Protein AF-A0A3D1JH88-F1 (afdb_monomer)

pLDDT: mean 82.79, std 6.15, range [60.72, 93.0]

Radius of gyration: 16.85 Å; Cα contacts (8 Å, |Δi|>4): 20; chains: 1; bounding box: 53×18×40 Å

Sequence (67 aa):
MPEKLKMLLISRKFWAALVGLVMVLVRTWRPDFPLSEEQVTGIIALLAAYILGTALEDARPALPPAK

Solvent-accessible surface area (backbone atoms only — not comparable to full-atom values): 4039 Å² total; per-residue (Å²): 117,70,65,63,55,51,53,51,75,67,33,65,61,52,51,47,52,49,51,49,50,47,51,54,52,47,44,72,77,37,74,85,48,99,62,54,73,67,54,53,51,51,51,46,51,52,45,50,52,50,47,50,52,54,53,50,61,72,65,56,74,85,72,76,80,87,128

Structure (mmCIF, N/CA/C/O backbone):
data_AF-A0A3D1JH88-F1
#
_entry.id   AF-A0A3D1JH88-F1
#
loop_
_atom_site.group_PDB
_atom_site.id
_atom_site.type_symbol
_atom_site.label_atom_id
_atom_site.label_alt_id
_atom_site.label_comp_id
_atom_site.label_asym_id
_atom_site.label_entity_id
_atom_site.label_seq_id
_atom_site.pdbx_PDB_ins_code
_atom_site.Cartn_x
_atom_site.Cartn_y
_atom_site.Cartn_z
_atom_site.occupancy
_atom_site.B_iso_or_equiv
_atom_site.auth_seq_id
_atom_site.auth_comp_id
_atom_site.auth_asym_id
_atom_site.auth_atom_id
_atom_site.pdbx_PDB_model_num
ATOM 1 N N . MET A 1 1 ? -5.588 -10.763 -26.409 1.00 60.72 1 MET A N 1
ATOM 2 C CA . MET A 1 1 ? -6.262 -10.266 -25.185 1.00 60.72 1 MET A CA 1
ATOM 3 C C . MET A 1 1 ? -6.040 -11.133 -23.933 1.00 60.72 1 MET A C 1
ATOM 5 O O . MET A 1 1 ? -5.826 -10.519 -22.895 1.00 60.72 1 MET A O 1
ATOM 9 N N . PRO A 1 2 ? -6.001 -12.487 -23.969 1.00 75.62 2 PRO A N 1
ATOM 10 C CA . PRO A 1 2 ? -5.824 -13.283 -22.739 1.00 75.62 2 PRO A CA 1
ATOM 11 C C . PRO A 1 2 ? -4.436 -13.136 -22.084 1.00 75.62 2 PRO A C 1
ATOM 13 O O . PRO A 1 2 ? -4.334 -13.141 -20.862 1.00 75.62 2 PRO A O 1
ATOM 16 N N . GLU A 1 3 ? -3.382 -12.915 -22.875 1.00 78.06 3 GLU A N 1
ATOM 17 C CA . GLU A 1 3 ? -2.002 -12.785 -22.372 1.00 78.06 3 GLU A CA 1
ATOM 18 C C . GLU A 1 3 ? -1.776 -11.552 -21.483 1.00 78.06 3 GLU A C 1
ATOM 20 O O . GLU A 1 3 ? -1.161 -11.649 -20.425 1.00 78.06 3 GLU A O 1
ATOM 25 N N . LYS A 1 4 ?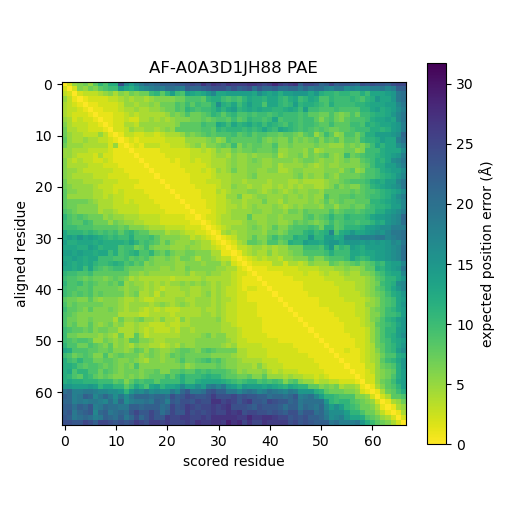 -2.342 -10.391 -21.847 1.00 74.56 4 LYS A N 1
ATOM 26 C CA . LYS A 1 4 ? -2.227 -9.174 -21.023 1.00 74.56 4 LYS A CA 1
ATOM 27 C C . LYS A 1 4 ? -2.941 -9.324 -19.678 1.00 74.56 4 LYS A C 1
ATOM 29 O O . LYS A 1 4 ? -2.428 -8.868 -18.662 1.00 74.56 4 LYS A O 1
ATOM 34 N N . LEU A 1 5 ? -4.102 -9.982 -19.669 1.00 81.94 5 LEU A N 1
ATOM 35 C CA . LEU A 1 5 ? -4.861 -10.237 -18.445 1.00 81.94 5 LEU A CA 1
ATOM 36 C C . LEU A 1 5 ? -4.125 -11.235 -17.537 1.00 81.94 5 LEU A C 1
ATOM 38 O O . LEU A 1 5 ? -4.028 -11.008 -16.334 1.00 81.94 5 LEU A O 1
ATOM 42 N N . LYS A 1 6 ? -3.518 -12.280 -18.120 1.00 79.75 6 LYS A N 1
ATOM 43 C CA . LYS A 1 6 ? -2.600 -13.188 -17.412 1.00 79.75 6 LYS A CA 1
ATOM 44 C C . LYS A 1 6 ? -1.416 -12.443 -16.793 1.00 79.75 6 LYS A C 1
ATOM 46 O O . LYS A 1 6 ? -1.125 -12.661 -15.622 1.00 79.75 6 LYS A O 1
ATOM 51 N N . MET A 1 7 ? -0.766 -11.543 -17.538 1.00 80.12 7 MET A N 1
ATOM 52 C CA . MET A 1 7 ? 0.341 -10.734 -17.006 1.00 80.12 7 MET A CA 1
ATOM 53 C C . MET A 1 7 ? -0.101 -9.845 -15.837 1.00 80.12 7 MET A C 1
ATOM 55 O O . MET A 1 7 ? 0.632 -9.726 -14.856 1.00 80.12 7 MET A O 1
ATOM 59 N N . LEU A 1 8 ? -1.303 -9.262 -15.902 1.00 80.31 8 LEU A N 1
ATOM 60 C CA . LEU A 1 8 ? -1.857 -8.459 -14.808 1.00 80.31 8 LEU A CA 1
ATOM 61 C C . LEU A 1 8 ? -2.096 -9.305 -13.549 1.00 80.31 8 LEU A C 1
ATOM 63 O O . LEU A 1 8 ? -1.666 -8.925 -12.464 1.00 80.31 8 LEU A O 1
ATOM 67 N N . LEU A 1 9 ? -2.715 -10.479 -13.709 1.00 81.44 9 LEU A N 1
ATOM 68 C CA . LEU A 1 9 ? -3.029 -11.402 -12.614 1.00 81.44 9 LEU A CA 1
ATOM 69 C C . LEU A 1 9 ? -1.790 -12.089 -12.011 1.00 81.44 9 LEU A C 1
ATOM 71 O O . LEU A 1 9 ? -1.865 -12.590 -10.895 1.00 81.44 9 LEU A O 1
ATOM 75 N N . ILE A 1 10 ? -0.651 -12.104 -12.706 1.00 85.88 10 ILE A N 1
ATOM 76 C CA . ILE A 1 10 ? 0.632 -12.615 -12.185 1.00 85.88 10 ILE A CA 1
ATOM 77 C C . ILE A 1 10 ? 1.461 -11.498 -11.517 1.00 85.88 10 ILE A C 1
ATOM 79 O O . ILE A 1 10 ? 2.361 -11.770 -10.719 1.00 85.88 10 ILE A O 1
ATOM 83 N N . SER A 1 11 ? 1.164 -10.226 -11.800 1.00 84.31 11 SER A N 1
ATOM 84 C CA . SER A 1 11 ? 1.939 -9.090 -11.296 1.00 84.31 11 SER A CA 1
ATOM 85 C C . SER A 1 11 ? 1.783 -8.906 -9.783 1.00 84.31 11 SER A C 1
ATOM 87 O O . SER A 1 11 ? 0.730 -8.515 -9.281 1.00 84.31 11 SER A O 1
ATOM 89 N N . ARG A 1 12 ? 2.878 -9.096 -9.038 1.00 82.62 12 ARG A N 1
ATOM 90 C CA . ARG A 1 12 ? 2.941 -8.852 -7.581 1.00 82.62 12 ARG A CA 1
ATOM 91 C C . ARG A 1 12 ? 2.593 -7.404 -7.212 1.00 82.62 12 ARG A C 1
ATOM 93 O O . ARG A 1 12 ? 2.003 -7.160 -6.168 1.00 82.62 12 ARG A O 1
ATOM 100 N N . LYS A 1 13 ? 2.907 -6.459 -8.106 1.00 79.62 13 LYS A N 1
ATOM 101 C CA . LYS A 1 13 ? 2.625 -5.020 -7.970 1.00 79.62 13 LYS A CA 1
ATOM 102 C C . LYS A 1 13 ? 1.122 -4.737 -8.015 1.00 79.62 13 LYS A C 1
ATOM 104 O O . LYS A 1 13 ? 0.616 -3.938 -7.234 1.00 79.62 13 LYS A O 1
ATOM 109 N N . PHE A 1 14 ? 0.410 -5.445 -8.896 1.00 85.12 14 PHE A N 1
ATOM 110 C CA . PHE A 1 14 ? -1.045 -5.370 -9.000 1.00 85.12 14 PHE A CA 1
ATOM 111 C C . PHE A 1 14 ? -1.715 -5.927 -7.741 1.00 85.12 14 PHE A C 1
ATOM 113 O O . PHE A 1 14 ? -2.568 -5.263 -7.162 1.00 85.12 14 PHE A O 1
ATOM 120 N N . TRP A 1 15 ? -1.276 -7.095 -7.264 1.00 87.25 15 TRP A N 1
ATOM 121 C CA . TRP A 1 15 ? -1.810 -7.682 -6.033 1.00 87.25 15 TRP A CA 1
ATOM 122 C C . TRP A 1 15 ? -1.510 -6.845 -4.787 1.00 87.25 15 TRP A C 1
ATOM 124 O O . TRP A 1 15 ? -2.386 -6.711 -3.941 1.00 87.25 15 TRP A O 1
ATOM 134 N N . ALA A 1 16 ? -0.332 -6.224 -4.687 1.00 84.50 16 ALA A N 1
ATOM 135 C CA . ALA A 1 16 ? -0.011 -5.303 -3.594 1.00 84.50 16 ALA A CA 1
ATOM 136 C C . ALA A 1 16 ? -0.969 -4.097 -3.561 1.00 84.50 16 ALA A C 1
ATOM 138 O O . ALA A 1 16 ? -1.525 -3.775 -2.510 1.00 84.50 16 ALA A O 1
ATOM 139 N N . ALA A 1 17 ? -1.222 -3.477 -4.719 1.00 85.75 17 ALA A N 1
ATOM 140 C CA . ALA A 1 17 ? -2.180 -2.379 -4.836 1.00 85.75 17 ALA A CA 1
ATOM 141 C C . ALA A 1 17 ? -3.621 -2.832 -4.537 1.00 85.75 17 ALA A C 1
ATOM 143 O O . ALA A 1 17 ? -4.354 -2.144 -3.829 1.00 85.75 17 ALA A O 1
ATOM 144 N N . LEU A 1 18 ? -4.015 -4.009 -5.033 1.00 89.25 18 LEU A N 1
ATOM 145 C CA . LEU A 1 18 ? -5.343 -4.577 -4.817 1.00 89.25 18 LEU A CA 1
ATOM 146 C C . LEU A 1 18 ? -5.592 -4.899 -3.340 1.00 89.25 18 LEU A C 1
ATOM 148 O O . LEU A 1 18 ? -6.658 -4.581 -2.825 1.00 89.25 18 LEU A O 1
ATOM 152 N N . VAL A 1 19 ? -4.612 -5.476 -2.641 1.00 88.19 19 VAL A N 1
ATOM 153 C CA . VAL A 1 19 ? -4.707 -5.749 -1.198 1.00 88.19 19 VAL A CA 1
ATOM 154 C C . VAL A 1 19 ? -4.833 -4.448 -0.409 1.00 88.19 19 VAL A C 1
ATOM 156 O O . VAL A 1 19 ? -5.703 -4.355 0.455 1.00 88.19 19 VAL A O 1
ATOM 159 N N . GLY A 1 20 ? -4.036 -3.425 -0.737 1.00 85.12 20 GLY A N 1
ATOM 160 C CA . GLY A 1 20 ? -4.165 -2.100 -0.124 1.00 85.12 20 GLY A CA 1
ATOM 161 C C . GLY A 1 20 ? -5.560 -1.501 -0.316 1.00 85.12 20 GLY A C 1
ATOM 162 O O . GLY A 1 20 ? -6.177 -1.048 0.646 1.00 85.12 20 GLY A O 1
ATOM 163 N N . LEU A 1 21 ? -6.100 -1.577 -1.535 1.00 87.12 21 LEU A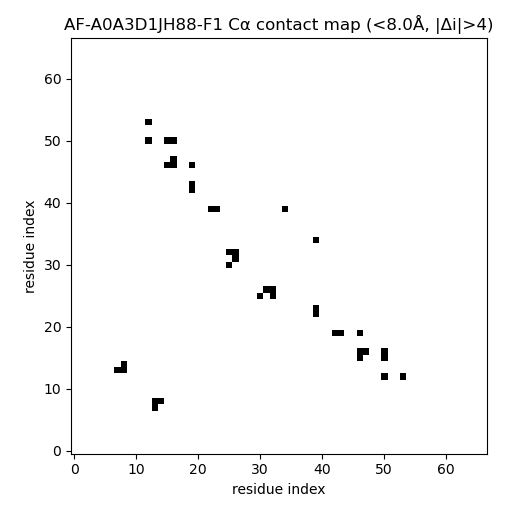 N 1
ATOM 164 C CA . LEU A 1 21 ? -7.450 -1.106 -1.851 1.00 87.12 21 LEU A CA 1
ATOM 165 C C . LEU A 1 21 ? -8.533 -1.884 -1.089 1.00 87.12 21 LEU A C 1
ATOM 167 O O . LEU A 1 21 ? -9.453 -1.282 -0.536 1.00 87.12 21 LEU A O 1
ATOM 171 N N . VAL A 1 22 ? -8.417 -3.213 -1.026 1.00 89.06 22 VAL A N 1
ATOM 172 C CA . VAL A 1 22 ? -9.351 -4.067 -0.279 1.00 89.06 22 VAL A CA 1
ATOM 173 C C . VAL A 1 22 ? -9.331 -3.719 1.207 1.00 89.06 22 VAL A C 1
ATOM 175 O O . VAL A 1 22 ? -10.399 -3.640 1.803 1.00 89.06 22 VAL A O 1
ATOM 178 N N . MET A 1 23 ? -8.168 -3.443 1.807 1.00 84.00 23 MET A N 1
ATOM 179 C CA . MET A 1 23 ? -8.112 -3.029 3.215 1.00 84.00 23 MET A CA 1
ATOM 180 C C . MET A 1 23 ? -8.866 -1.722 3.472 1.00 84.00 23 MET A C 1
ATOM 182 O O . MET A 1 23 ? -9.607 -1.639 4.451 1.00 84.00 23 MET A O 1
ATOM 186 N N . VAL A 1 24 ? -8.731 -0.727 2.587 1.00 83.06 24 VAL A N 1
ATOM 187 C CA . VAL A 1 24 ? -9.485 0.534 2.698 1.00 83.06 24 VAL A CA 1
ATOM 188 C C . VAL A 1 24 ? -10.987 0.268 2.595 1.00 83.06 24 VAL A C 1
ATOM 190 O O . VAL A 1 24 ? -11.749 0.725 3.443 1.00 83.06 24 VAL A O 1
ATOM 193 N N . LEU A 1 25 ? -11.418 -0.529 1.613 1.00 87.44 25 LEU A N 1
ATOM 194 C CA . LEU A 1 25 ? -12.833 -0.869 1.434 1.00 87.44 25 LEU A CA 1
ATOM 195 C C . LEU A 1 25 ? -13.404 -1.645 2.631 1.00 87.44 25 LEU A C 1
ATOM 197 O O . LEU A 1 25 ? -14.499 -1.330 3.096 1.00 87.44 25 LEU A O 1
ATOM 201 N N . VAL A 1 26 ? -12.663 -2.624 3.160 1.00 85.50 26 VAL A N 1
ATOM 202 C CA . VAL A 1 26 ? -13.067 -3.407 4.340 1.00 85.50 26 VAL A CA 1
ATOM 203 C C . VAL A 1 26 ? -13.201 -2.507 5.563 1.00 85.50 26 VAL A C 1
ATOM 205 O O . VAL A 1 26 ? -14.207 -2.605 6.258 1.00 85.50 26 VAL A O 1
ATOM 208 N N . ARG A 1 27 ? -12.256 -1.590 5.796 1.00 77.75 27 ARG A N 1
ATOM 209 C CA . ARG A 1 27 ? -12.334 -0.593 6.875 1.00 77.75 27 ARG A CA 1
ATOM 210 C C . ARG A 1 27 ? -13.584 0.281 6.757 1.00 77.75 27 ARG A C 1
ATOM 212 O O . ARG A 1 27 ? -14.236 0.541 7.762 1.00 77.75 27 ARG A O 1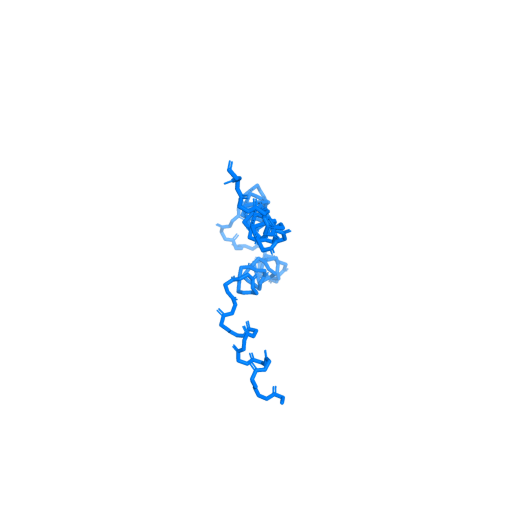
ATOM 219 N N . THR A 1 28 ? -13.930 0.718 5.547 1.00 82.12 28 THR A N 1
ATOM 220 C CA . THR A 1 28 ? -15.124 1.541 5.306 1.00 82.12 28 THR A CA 1
ATOM 221 C C . THR A 1 28 ? -16.426 0.765 5.529 1.00 82.12 28 THR A C 1
ATOM 223 O O . THR A 1 28 ? -17.385 1.327 6.048 1.00 82.12 28 THR A O 1
ATOM 226 N N . TRP A 1 29 ? -16.481 -0.518 5.158 1.00 86.06 29 TRP A N 1
ATOM 227 C CA . TRP A 1 29 ? -17.697 -1.339 5.272 1.00 86.06 29 TRP A CA 1
ATOM 228 C C . TRP A 1 29 ? -17.860 -2.020 6.642 1.00 86.06 29 TRP A C 1
ATOM 230 O O . TRP A 1 29 ? -18.976 -2.315 7.068 1.00 86.06 29 TRP A O 1
ATOM 240 N N . ARG A 1 30 ? -16.751 -2.277 7.341 1.00 84.00 30 ARG A N 1
ATOM 241 C CA . ARG A 1 30 ? -16.678 -2.870 8.683 1.00 84.00 30 ARG A CA 1
ATOM 242 C C . ARG A 1 30 ? -15.777 -1.999 9.571 1.00 84.00 30 ARG A C 1
ATOM 244 O O . ARG A 1 30 ? -14.591 -2.294 9.707 1.00 84.00 30 ARG A O 1
ATOM 251 N N . PRO A 1 31 ? -16.329 -0.952 10.206 1.00 75.81 31 PRO A N 1
ATOM 252 C CA . PRO A 1 31 ? -15.549 -0.055 11.060 1.00 75.81 31 PRO A CA 1
ATOM 253 C C . PRO A 1 31 ? -14.959 -0.750 12.301 1.00 75.81 31 PRO A C 1
ATOM 255 O O . PRO A 1 31 ? -13.900 -0.339 12.761 1.00 75.81 31 PRO A O 1
ATOM 258 N N . ASP A 1 32 ? -15.565 -1.849 12.772 1.00 81.50 32 ASP A N 1
ATOM 259 C CA . ASP A 1 32 ? -15.050 -2.682 13.878 1.00 81.50 32 ASP A CA 1
ATOM 260 C C . ASP A 1 32 ? -13.872 -3.593 13.484 1.00 81.50 32 ASP A C 1
ATOM 262 O O . ASP A 1 32 ? -13.453 -4.455 14.260 1.00 81.50 32 ASP A O 1
ATOM 266 N N . PHE A 1 33 ? -13.354 -3.478 12.257 1.00 80.31 33 PHE A N 1
ATOM 267 C CA . PHE A 1 33 ? -12.203 -4.267 11.831 1.00 80.31 33 PHE A CA 1
ATOM 268 C C . PHE A 1 33 ? -11.005 -3.998 12.763 1.00 80.31 33 PHE A C 1
ATOM 270 O O . PHE A 1 33 ? -10.712 -2.828 13.021 1.00 80.31 33 PHE A O 1
ATOM 277 N N . PRO A 1 34 ? -10.294 -5.039 13.249 1.00 81.50 34 PRO A N 1
ATOM 278 C CA . PRO A 1 34 ? -9.288 -4.935 14.311 1.00 81.50 34 PRO A CA 1
ATOM 279 C C . PRO A 1 34 ? -7.953 -4.355 13.812 1.00 81.50 34 PRO A C 1
ATOM 281 O O . PRO A 1 34 ? -6.889 -4.931 14.025 1.00 81.50 34 PRO A O 1
ATOM 284 N N . LEU A 1 35 ? -8.005 -3.220 13.123 1.00 82.44 35 LEU A N 1
ATOM 285 C CA . LEU A 1 35 ? -6.855 -2.400 12.770 1.00 82.44 35 LEU A CA 1
ATOM 286 C C . LEU A 1 35 ? -7.087 -0.981 13.285 1.00 82.44 35 LEU A C 1
ATOM 288 O O . LEU A 1 35 ? -8.185 -0.454 13.144 1.00 82.44 35 LEU A O 1
ATOM 292 N N . SER A 1 36 ? -6.083 -0.326 13.860 1.00 85.62 36 SER A N 1
ATOM 293 C CA . SER A 1 36 ? -6.164 1.114 14.143 1.00 85.62 36 SER A CA 1
ATOM 294 C C . SER A 1 36 ? -5.945 1.942 12.869 1.00 85.62 36 SER A C 1
ATOM 296 O O . SER A 1 36 ? -5.434 1.440 11.865 1.00 85.62 36 SER A O 1
ATOM 298 N N . GLU A 1 37 ? -6.311 3.226 12.888 1.00 82.06 37 GLU A N 1
ATOM 299 C CA . GLU A 1 37 ? -6.031 4.135 11.761 1.00 82.06 37 GLU A CA 1
ATOM 300 C C . GLU A 1 37 ? -4.531 4.244 11.468 1.00 82.06 37 GLU A C 1
ATOM 302 O O . GL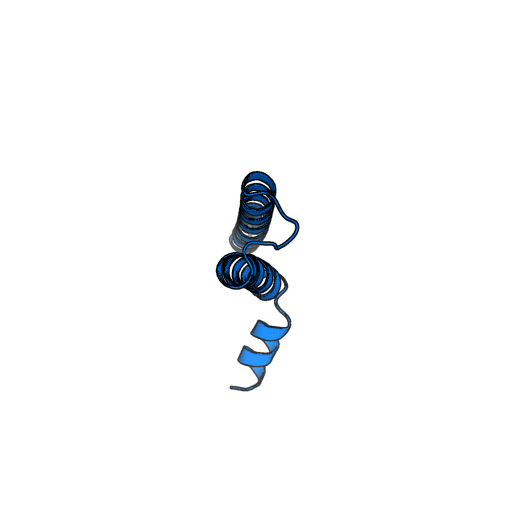U A 1 37 ? -4.122 4.274 10.305 1.00 82.06 37 GLU A O 1
ATOM 307 N N . GLU A 1 38 ? -3.701 4.225 12.511 1.00 87.81 38 GLU A N 1
ATOM 308 C CA . GLU A 1 38 ? -2.243 4.250 12.378 1.00 87.81 38 GLU A CA 1
ATOM 309 C C . GLU A 1 38 ? -1.722 2.980 11.700 1.00 87.81 38 GLU A C 1
ATOM 311 O O . GLU A 1 38 ? -0.856 3.060 10.829 1.00 87.81 38 GLU A O 1
ATOM 316 N N . GLN A 1 39 ? -2.281 1.811 12.033 1.00 87.38 39 GLN A N 1
ATOM 317 C CA . GLN A 1 39 ? -1.913 0.546 11.393 1.00 87.38 39 GLN A CA 1
ATOM 318 C C . GLN A 1 39 ? -2.303 0.529 9.913 1.00 87.38 39 GLN A C 1
ATOM 320 O O . GLN A 1 39 ? -1.487 0.148 9.074 1.00 87.38 39 GLN A O 1
ATOM 325 N N . VAL A 1 40 ? -3.514 0.982 9.574 1.00 84.12 40 VAL A N 1
ATOM 326 C CA . VAL A 1 40 ? -3.962 1.086 8.174 1.00 84.12 40 VAL A CA 1
ATOM 327 C C . VAL A 1 40 ? -3.053 2.035 7.394 1.00 84.12 40 VAL A C 1
ATOM 329 O O . VAL A 1 40 ? -2.574 1.686 6.316 1.00 84.12 40 VAL A O 1
ATOM 332 N N . THR A 1 41 ? -2.754 3.204 7.960 1.00 86.81 41 THR A N 1
ATOM 333 C CA . THR A 1 41 ? -1.871 4.198 7.337 1.00 86.81 41 THR A CA 1
ATOM 334 C C . THR A 1 41 ? -0.461 3.643 7.133 1.00 86.81 41 THR A C 1
ATOM 336 O O . THR A 1 41 ? 0.105 3.790 6.050 1.00 86.81 41 THR A O 1
ATOM 339 N N . GLY A 1 42 ? 0.089 2.938 8.127 1.00 91.62 42 GLY A N 1
ATOM 340 C CA . GLY A 1 42 ? 1.398 2.291 8.034 1.00 91.62 42 GLY A CA 1
ATOM 341 C C . GLY A 1 42 ? 1.453 1.202 6.961 1.00 91.62 42 GLY A C 1
ATOM 342 O O . GLY A 1 42 ? 2.405 1.150 6.181 1.00 91.62 42 GLY A O 1
ATOM 343 N N . ILE A 1 43 ? 0.410 0.373 6.860 1.00 88.00 43 ILE A N 1
ATOM 344 C CA . ILE A 1 43 ? 0.296 -0.652 5.813 1.00 88.00 43 ILE A CA 1
ATOM 345 C C . ILE A 1 43 ? 0.238 -0.003 4.426 1.00 88.00 43 ILE A C 1
ATOM 347 O O . ILE A 1 43 ? 0.956 -0.432 3.521 1.00 88.00 43 ILE A O 1
ATOM 351 N N . ILE A 1 44 ? -0.570 1.047 4.250 1.00 86.44 44 ILE A N 1
ATOM 352 C CA . ILE A 1 44 ? -0.674 1.765 2.971 1.00 86.44 44 ILE A CA 1
ATOM 353 C C . ILE A 1 44 ? 0.668 2.395 2.593 1.00 86.44 44 ILE A C 1
ATOM 355 O O . ILE A 1 44 ? 1.101 2.253 1.450 1.00 86.44 44 ILE A O 1
ATOM 359 N N . ALA A 1 45 ? 1.351 3.042 3.539 1.00 91.62 45 ALA A N 1
ATOM 360 C CA . ALA A 1 45 ? 2.663 3.638 3.304 1.00 91.62 45 ALA A CA 1
ATOM 361 C C . ALA A 1 45 ? 3.700 2.586 2.874 1.00 91.62 45 ALA A C 1
ATOM 363 O O . ALA A 1 45 ? 4.454 2.813 1.927 1.00 91.62 45 ALA A O 1
ATOM 364 N N . LEU A 1 46 ? 3.698 1.411 3.513 1.00 91.75 46 LEU A N 1
ATOM 365 C CA . LEU A 1 46 ? 4.589 0.304 3.164 1.00 91.75 46 LEU A CA 1
ATOM 366 C C . LEU A 1 46 ? 4.290 -0.258 1.768 1.00 91.75 46 LEU A C 1
ATOM 368 O O . LEU A 1 46 ? 5.215 -0.487 0.986 1.00 91.75 46 LEU A O 1
ATOM 372 N N . LEU A 1 47 ? 3.012 -0.438 1.423 1.00 88.00 47 LEU A N 1
ATOM 373 C CA . LEU A 1 47 ? 2.602 -0.882 0.088 1.00 88.00 47 LEU A CA 1
ATOM 374 C C . LEU A 1 47 ? 2.980 0.144 -0.987 1.00 88.00 47 LEU A C 1
ATOM 376 O O . LEU A 1 47 ? 3.504 -0.237 -2.034 1.00 88.00 47 LEU A O 1
ATOM 380 N N . ALA A 1 48 ? 2.775 1.435 -0.721 1.00 86.88 48 ALA A N 1
ATOM 381 C CA . ALA A 1 48 ? 3.164 2.512 -1.625 1.00 86.88 48 ALA A CA 1
ATOM 382 C C . ALA A 1 48 ? 4.684 2.538 -1.844 1.00 86.88 48 ALA A C 1
ATOM 384 O O . ALA A 1 48 ? 5.133 2.568 -2.989 1.00 86.88 48 ALA A O 1
ATOM 385 N N . ALA A 1 49 ? 5.474 2.447 -0.770 1.00 93.00 49 ALA A N 1
ATOM 386 C CA . ALA A 1 49 ? 6.932 2.383 -0.846 1.00 93.00 49 ALA A CA 1
ATOM 387 C C . ALA A 1 49 ? 7.418 1.159 -1.641 1.00 93.00 49 ALA A C 1
ATOM 389 O O . ALA A 1 49 ? 8.306 1.288 -2.484 1.00 93.00 49 ALA A O 1
ATOM 390 N N . TYR A 1 50 ? 6.806 -0.011 -1.433 1.00 87.38 50 TYR A N 1
ATOM 391 C CA . TYR A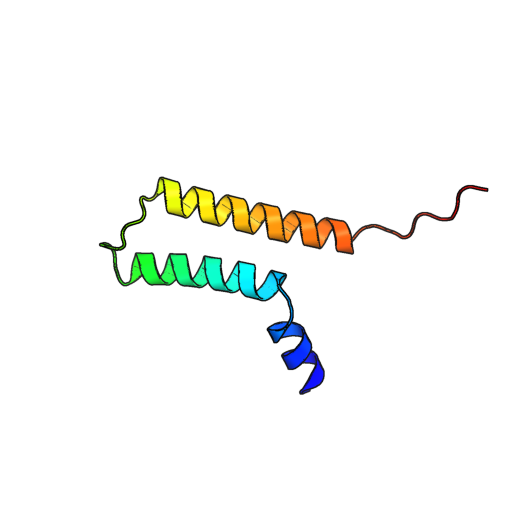 1 50 ? 7.117 -1.223 -2.193 1.00 87.38 50 TYR A CA 1
ATOM 392 C C . TYR A 1 50 ? 6.822 -1.056 -3.689 1.00 87.38 50 TYR A C 1
ATOM 394 O O . TYR A 1 50 ? 7.686 -1.323 -4.526 1.00 87.38 50 TYR A O 1
ATOM 402 N N . ILE A 1 51 ? 5.624 -0.574 -4.038 1.00 86.75 51 ILE A N 1
ATOM 403 C CA . ILE A 1 51 ? 5.227 -0.353 -5.434 1.00 86.75 51 ILE A CA 1
ATOM 404 C C . ILE A 1 51 ? 6.175 0.652 -6.097 1.00 86.75 51 ILE A C 1
ATOM 406 O O . ILE A 1 51 ? 6.687 0.372 -7.182 1.00 86.75 51 ILE A O 1
ATOM 410 N N . LEU A 1 52 ? 6.471 1.770 -5.429 1.00 87.75 52 LEU A N 1
ATOM 411 C CA . LEU A 1 52 ? 7.411 2.778 -5.919 1.00 87.75 52 LEU A CA 1
ATOM 412 C C . LEU A 1 52 ? 8.812 2.202 -6.136 1.00 87.75 52 LEU A C 1
ATOM 414 O O . LEU A 1 52 ? 9.379 2.404 -7.206 1.00 87.75 52 LEU A O 1
ATOM 418 N N . GLY A 1 53 ? 9.346 1.439 -5.178 1.00 88.00 53 GLY A N 1
ATOM 419 C CA . GLY A 1 53 ? 10.651 0.789 -5.312 1.00 88.00 53 GLY A CA 1
ATOM 420 C C . GLY A 1 53 ? 10.709 -0.149 -6.518 1.00 88.00 53 GLY A C 1
ATOM 421 O O . GLY A 1 53 ? 11.647 -0.086 -7.307 1.00 88.00 53 GLY A O 1
ATOM 422 N N . THR A 1 54 ? 9.666 -0.959 -6.724 1.00 85.75 54 THR A N 1
ATOM 423 C CA . THR A 1 54 ? 9.598 -1.845 -7.898 1.00 85.75 54 THR A CA 1
ATOM 424 C C . THR A 1 54 ? 9.472 -1.087 -9.219 1.00 85.75 54 THR A C 1
ATOM 426 O O . THR A 1 54 ? 10.068 -1.499 -10.208 1.00 85.75 54 THR A O 1
ATOM 429 N N . ALA A 1 55 ? 8.732 0.025 -9.247 1.00 84.12 55 ALA A N 1
ATOM 430 C CA . ALA A 1 55 ? 8.616 0.866 -10.435 1.00 84.12 55 ALA A CA 1
ATOM 431 C C . ALA A 1 55 ? 9.942 1.570 -10.765 1.00 84.12 55 ALA A C 1
ATOM 433 O O . ALA A 1 55 ? 10.284 1.716 -11.935 1.00 84.12 55 ALA A O 1
ATOM 434 N N . LEU A 1 56 ? 10.701 1.975 -9.741 1.00 87.44 56 LEU A N 1
ATOM 435 C CA . LEU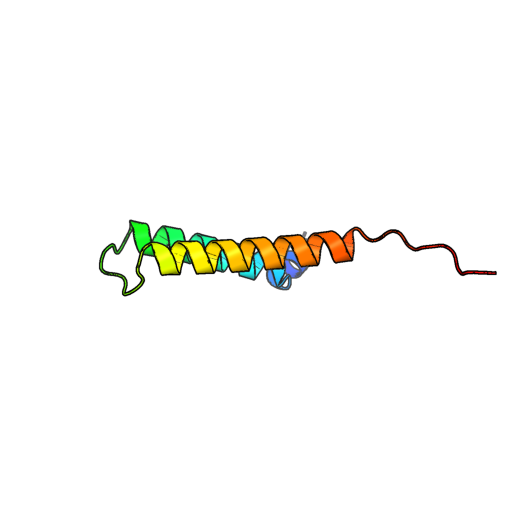 A 1 56 ? 12.020 2.583 -9.905 1.00 87.44 56 LEU A CA 1
ATOM 436 C C . LEU A 1 56 ? 13.045 1.576 -10.448 1.00 87.44 56 LEU A C 1
ATOM 438 O O . LEU A 1 56 ? 13.829 1.919 -11.328 1.00 87.44 56 LEU A O 1
ATOM 442 N N . GLU A 1 57 ? 13.014 0.335 -9.951 1.00 85.75 57 GLU A N 1
ATOM 443 C CA . GLU A 1 57 ? 13.862 -0.759 -10.442 1.00 85.75 57 GLU A CA 1
ATOM 444 C C . GLU A 1 57 ? 13.589 -1.054 -11.924 1.00 85.75 57 GLU A C 1
ATOM 446 O O . GLU A 1 57 ? 14.526 -1.168 -12.711 1.00 85.75 57 GLU A O 1
ATOM 451 N N . ASP A 1 58 ? 12.313 -1.090 -12.324 1.00 82.25 58 ASP A N 1
ATOM 452 C CA . ASP A 1 58 ? 11.917 -1.271 -13.727 1.00 82.25 58 ASP A CA 1
ATOM 453 C C . ASP A 1 58 ? 12.338 -0.088 -14.620 1.00 82.25 58 ASP A C 1
ATOM 455 O O . ASP A 1 58 ? 12.586 -0.264 -15.812 1.00 82.25 58 ASP A O 1
ATOM 459 N N . ALA A 1 59 ? 12.394 1.126 -14.062 1.00 80.06 59 ALA A N 1
ATOM 460 C CA . ALA A 1 59 ? 12.737 2.349 -14.788 1.00 80.06 59 ALA A CA 1
ATOM 461 C C . ALA A 1 59 ? 14.252 2.561 -14.956 1.00 80.06 59 ALA A C 1
ATOM 463 O O . ALA A 1 59 ? 14.661 3.526 -15.609 1.00 80.06 59 ALA A O 1
ATOM 464 N N . ARG A 1 60 ? 15.096 1.697 -14.371 1.00 80.81 60 ARG A N 1
ATOM 465 C CA . ARG A 1 60 ? 16.555 1.828 -14.431 1.00 80.81 60 ARG A CA 1
ATOM 466 C C . ARG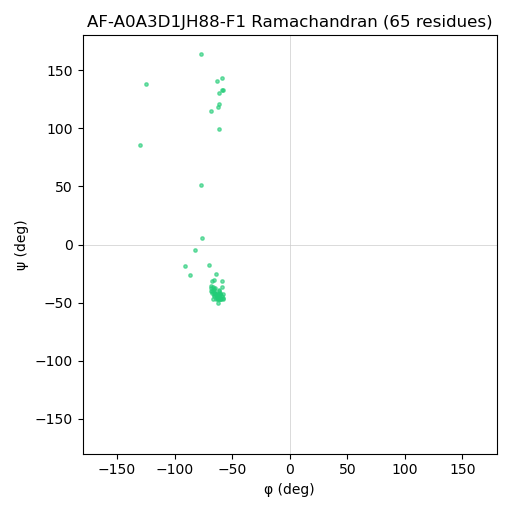 A 1 60 ? 17.031 1.727 -15.894 1.00 80.81 60 ARG A C 1
ATOM 468 O O . ARG A 1 60 ? 16.850 0.681 -16.519 1.00 80.81 60 ARG A O 1
ATOM 475 N N . PRO A 1 61 ? 17.673 2.769 -16.458 1.00 72.56 61 PRO A N 1
ATOM 476 C CA . PRO A 1 61 ? 18.251 2.687 -17.793 1.00 72.56 61 PRO A CA 1
ATOM 477 C C . PRO A 1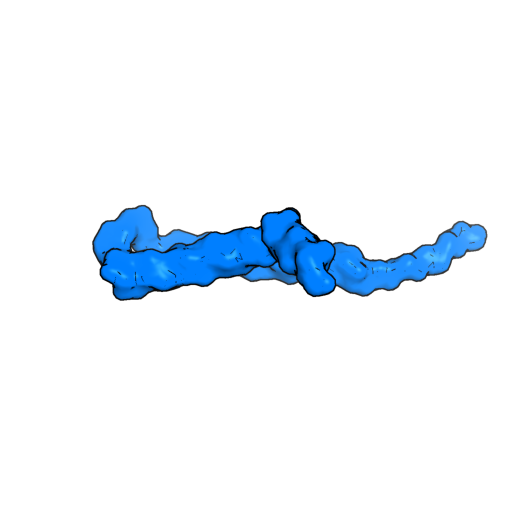 61 ? 19.364 1.636 -17.811 1.00 72.56 61 PRO A C 1
ATOM 479 O O . PRO A 1 61 ? 20.153 1.560 -16.866 1.00 72.56 61 PRO A O 1
ATOM 482 N N . ALA A 1 62 ? 19.464 0.856 -18.889 1.00 70.25 62 ALA A N 1
ATOM 483 C CA . ALA A 1 62 ? 20.628 0.010 -19.125 1.00 70.25 62 ALA A CA 1
ATOM 484 C C . ALA A 1 62 ? 21.858 0.918 -19.255 1.00 70.25 62 ALA A C 1
ATOM 486 O O . ALA A 1 62 ? 22.068 1.545 -20.294 1.00 70.25 62 ALA A O 1
ATOM 487 N N . LEU A 1 63 ? 22.634 1.053 -18.178 1.00 70.38 63 LEU A N 1
ATOM 488 C CA . LEU A 1 63 ? 23.885 1.792 -18.238 1.00 70.38 63 LEU A CA 1
ATOM 489 C C . LEU A 1 63 ? 24.800 1.078 -19.244 1.00 70.38 63 LEU A C 1
ATOM 491 O O . LEU A 1 63 ? 24.940 -0.147 -19.163 1.00 70.38 63 LEU A O 1
ATOM 495 N N . PRO A 1 64 ? 25.395 1.805 -20.205 1.00 72.88 64 PRO A N 1
ATOM 496 C CA . PRO A 1 64 ? 26.337 1.205 -21.134 1.00 72.88 64 PRO A CA 1
ATOM 497 C C . PRO A 1 64 ? 27.505 0.587 -20.349 1.00 72.88 64 PRO A C 1
ATOM 499 O O . PRO A 1 64 ? 27.908 1.139 -19.320 1.00 72.88 64 PRO A O 1
ATOM 502 N N . PRO A 1 65 ? 28.036 -0.564 -20.800 1.00 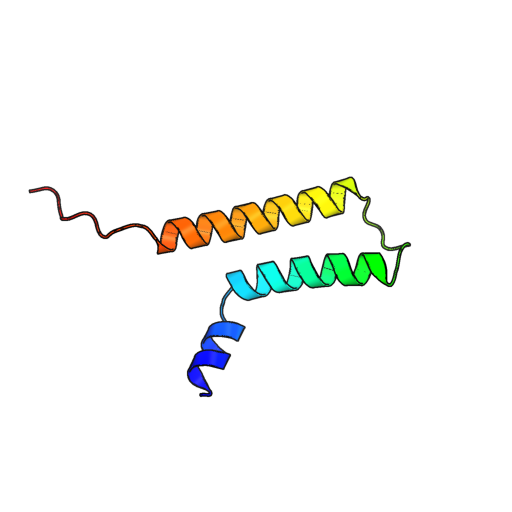73.31 65 PRO A N 1
ATOM 503 C CA . PRO A 1 65 ? 29.118 -1.241 -20.100 1.00 73.31 65 PRO A CA 1
ATOM 504 C C . PRO A 1 65 ? 30.327 -0.310 -19.980 1.00 73.31 65 PRO A C 1
ATOM 506 O O . PRO A 1 65 ? 30.719 0.340 -20.952 1.00 73.31 65 PRO A O 1
ATOM 509 N N . ALA A 1 66 ? 30.897 -0.236 -18.774 1.00 76.19 66 ALA A N 1
ATOM 510 C CA . ALA A 1 66 ? 32.137 0.490 -18.538 1.00 76.19 66 ALA A CA 1
ATOM 511 C C . ALA A 1 66 ? 33.249 -0.159 -19.376 1.00 76.19 66 ALA A C 1
ATOM 513 O O . ALA A 1 66 ? 33.477 -1.365 -19.274 1.00 76.19 66 ALA A O 1
ATOM 514 N N . LYS A 1 67 ? 33.854 0.648 -20.251 1.00 66.12 67 LYS A N 1
ATOM 515 C CA . LYS A 1 67 ? 34.966 0.266 -21.123 1.00 66.12 67 LYS A CA 1
ATOM 516 C C . LYS A 1 67 ? 36.237 0.012 -20.321 1.00 66.12 67 LYS A C 1
ATOM 518 O O . LYS A 1 67 ? 36.486 0.798 -19.381 1.00 66.12 67 LYS A O 1
#

Organism: NCBI:txid229919

Mean predicted aligned error: 8.0 Å

Secondary structure (DSSP, 8-state):
-HHHHHHHHH-HHHHHHHHHHHHHHHHHH-TT-S--HHHHHHHHHHHHHHHHHHHHHHT---PPPP-

Foldseek 3Di:
DVVVVVVLVPDPLNVLVVVLVVVVVCCVVPVVPPADPVRNVVSNVVSVVVSVVVVVVVVDDPDPDDD